Protein AF-A0A8C4WQD1-F1 (afdb_monomer)

Organism: NCBI:txid1825980

Structure (mmCIF, N/CA/C/O backbone):
data_AF-A0A8C4WQD1-F1
#
_entry.id   AF-A0A8C4WQD1-F1
#
loop_
_atom_site.group_PDB
_atom_site.id
_atom_site.type_symbol
_atom_site.label_atom_id
_atom_site.label_alt_id
_atom_site.label_comp_id
_atom_site.label_asym_id
_atom_site.label_entity_id
_atom_site.label_seq_id
_atom_site.pdbx_PDB_ins_code
_atom_site.Cartn_x
_atom_site.Cartn_y
_atom_site.Cartn_z
_atom_site.occupancy
_atom_site.B_iso_or_equiv
_atom_site.auth_seq_id
_atom_site.auth_comp_id
_atom_site.auth_asym_id
_atom_site.auth_atom_id
_atom_site.pdbx_PDB_model_num
ATOM 1 N N . MET A 1 1 ? 5.635 -34.644 -42.161 1.00 56.56 1 MET A N 1
ATOM 2 C CA . MET A 1 1 ? 5.171 -34.319 -40.791 1.00 56.56 1 MET A CA 1
ATOM 3 C C . MET A 1 1 ? 5.048 -32.802 -40.645 1.00 56.56 1 MET A C 1
ATOM 5 O O . MET A 1 1 ? 5.951 -32.157 -40.141 1.00 56.56 1 MET A O 1
ATOM 9 N N . ALA A 1 2 ? 3.948 -32.224 -41.136 1.00 63.56 2 ALA A N 1
ATOM 10 C CA . ALA A 1 2 ? 3.693 -30.774 -41.103 1.00 63.56 2 ALA A CA 1
ATOM 11 C C . ALA A 1 2 ? 2.999 -30.302 -39.808 1.00 63.56 2 ALA A C 1
ATOM 13 O O . ALA A 1 2 ? 2.810 -29.111 -39.594 1.00 63.56 2 ALA A O 1
ATOM 14 N N . TRP A 1 3 ? 2.635 -31.239 -38.928 1.00 68.56 3 TRP A N 1
ATOM 15 C CA . TRP A 1 3 ? 1.964 -30.954 -37.661 1.00 68.56 3 TRP A CA 1
ATOM 16 C C . TRP A 1 3 ? 2.899 -30.361 -36.596 1.00 68.56 3 TRP A C 1
ATOM 18 O O . TRP A 1 3 ? 2.468 -29.519 -35.822 1.00 68.56 3 TRP A O 1
ATOM 28 N N . ALA A 1 4 ? 4.183 -30.734 -36.592 1.00 78.62 4 ALA A N 1
ATOM 29 C CA . ALA A 1 4 ? 5.173 -30.215 -35.648 1.00 78.62 4 ALA A CA 1
ATOM 30 C C . ALA A 1 4 ? 5.349 -28.678 -35.711 1.00 78.62 4 ALA A C 1
ATOM 32 O O . ALA A 1 4 ? 5.290 -28.048 -34.656 1.00 78.62 4 ALA A O 1
ATOM 33 N N . PRO A 1 5 ? 5.495 -28.035 -36.892 1.00 74.62 5 PRO A N 1
ATOM 34 C CA . PRO A 1 5 ? 5.580 -26.572 -36.963 1.00 74.62 5 PRO A CA 1
ATOM 35 C C . PRO A 1 5 ? 4.255 -25.867 -36.623 1.00 74.62 5 PRO A C 1
ATOM 37 O O . PRO A 1 5 ? 4.274 -24.779 -36.049 1.00 74.62 5 PRO A O 1
ATOM 40 N N . LEU A 1 6 ? 3.103 -26.489 -36.904 1.00 72.56 6 LEU A N 1
ATOM 41 C CA . LEU A 1 6 ? 1.786 -25.990 -36.476 1.00 72.56 6 LEU A CA 1
ATOM 42 C C . LEU A 1 6 ? 1.618 -26.050 -34.950 1.00 72.56 6 LEU A C 1
ATOM 44 O O . LEU A 1 6 ? 1.105 -25.116 -34.341 1.00 72.56 6 LEU A O 1
ATOM 48 N N . LEU A 1 7 ? 2.106 -27.119 -34.319 1.00 72.31 7 LEU A N 1
ATOM 49 C CA . LEU A 1 7 ? 2.098 -27.255 -32.865 1.00 72.31 7 LEU A CA 1
ATOM 50 C C . LEU A 1 7 ? 3.026 -26.222 -32.207 1.00 72.31 7 LEU A C 1
ATOM 52 O O . LEU A 1 7 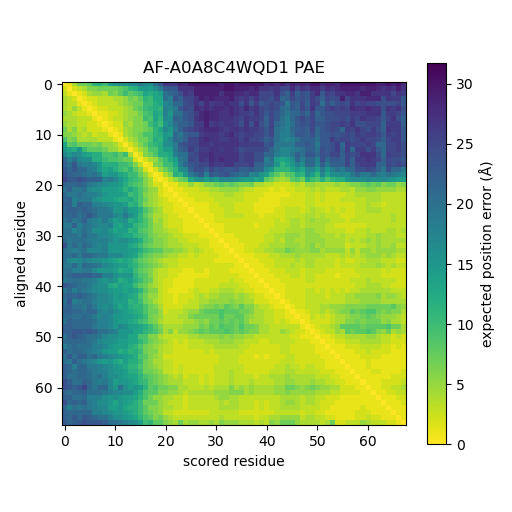? 2.645 -25.600 -31.220 1.00 72.31 7 LEU A O 1
ATOM 56 N N . LEU A 1 8 ? 4.220 -25.998 -32.775 1.00 72.00 8 LEU A N 1
ATOM 57 C CA . LEU A 1 8 ? 5.170 -24.991 -32.285 1.00 72.00 8 LEU A CA 1
ATOM 58 C C . LEU A 1 8 ? 4.608 -23.568 -32.379 1.00 72.00 8 LEU A C 1
ATOM 60 O O . LEU A 1 8 ? 4.719 -22.806 -31.424 1.00 72.00 8 LEU A O 1
ATOM 64 N N . THR A 1 9 ? 3.989 -23.218 -33.508 1.00 71.12 9 THR A N 1
ATOM 65 C CA . THR A 1 9 ? 3.387 -21.889 -33.706 1.00 71.12 9 THR A CA 1
ATOM 66 C C . THR A 1 9 ? 2.205 -21.651 -32.763 1.00 71.12 9 THR A C 1
ATOM 68 O O . THR A 1 9 ? 2.096 -20.568 -32.185 1.00 71.12 9 THR A O 1
ATOM 71 N N . LEU A 1 10 ? 1.377 -22.673 -32.515 1.00 65.75 10 LEU A N 1
ATOM 72 C CA . LEU A 1 10 ? 0.288 -22.609 -31.537 1.00 65.75 10 LEU A CA 1
ATOM 73 C C . LEU A 1 10 ? 0.809 -22.432 -30.099 1.00 65.75 10 LEU A C 1
ATOM 75 O O . LEU A 1 10 ? 0.275 -21.615 -29.353 1.00 65.75 10 LEU A O 1
ATOM 79 N N . LEU A 1 11 ? 1.893 -23.126 -29.729 1.00 67.31 11 LEU A N 1
ATOM 80 C CA . LEU A 1 11 ? 2.539 -22.990 -28.416 1.00 67.31 11 LEU A CA 1
ATOM 81 C C . LEU A 1 11 ? 3.119 -21.584 -28.192 1.00 67.31 11 LEU A C 1
ATOM 83 O O . LEU A 1 11 ? 3.003 -21.048 -27.092 1.00 67.31 11 LEU A O 1
ATOM 87 N N . THR A 1 12 ? 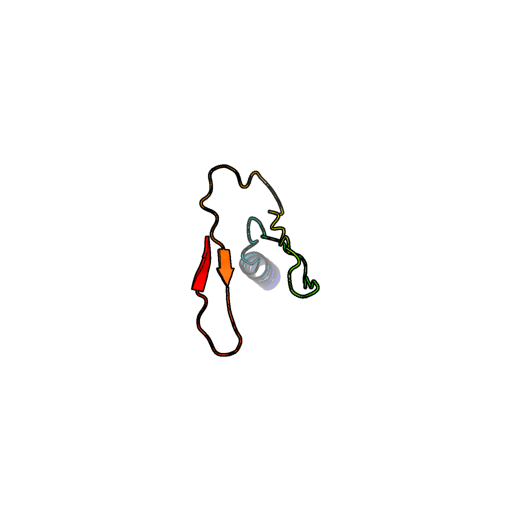3.689 -20.955 -29.227 1.00 65.50 12 THR A N 1
ATOM 88 C CA . THR A 1 12 ? 4.208 -19.576 -29.140 1.00 65.50 12 THR A CA 1
ATOM 89 C C . THR A 1 12 ? 3.113 -18.510 -29.071 1.00 65.50 12 THR A C 1
ATOM 91 O O . THR A 1 12 ? 3.344 -17.434 -28.526 1.00 65.50 12 THR A O 1
ATOM 94 N N . TYR A 1 13 ? 1.911 -18.798 -29.580 1.00 63.09 13 TYR A N 1
ATOM 95 C CA . TYR A 1 13 ? 0.779 -17.862 -29.562 1.00 63.09 13 TYR A CA 1
ATOM 96 C C . TYR A 1 13 ? 0.075 -17.804 -28.193 1.00 63.09 13 TYR A C 1
ATOM 98 O O . TYR A 1 13 ? -0.685 -16.878 -27.917 1.00 63.09 13 TYR A O 1
ATOM 106 N N . CYS A 1 14 ? 0.349 -18.774 -27.314 1.00 64.69 14 CYS A N 1
ATOM 107 C CA . CYS A 1 14 ? -0.190 -18.850 -25.955 1.00 64.69 14 CYS A CA 1
ATOM 108 C C . CYS A 1 14 ? 0.747 -18.280 -24.876 1.00 64.69 14 CYS A C 1
ATOM 110 O O . CYS A 1 14 ? 0.429 -18.391 -23.690 1.00 64.69 14 CYS A O 1
ATOM 112 N N . SER A 1 15 ? 1.887 -17.676 -25.237 1.00 63.44 15 SER A N 1
ATOM 113 C CA . SER A 1 15 ? 2.745 -16.975 -24.272 1.00 63.44 15 SER A CA 1
ATOM 114 C C . SER A 1 15 ? 2.031 -15.716 -23.775 1.00 63.44 15 SER A C 1
ATOM 116 O O . SER A 1 15 ? 2.091 -14.653 -24.386 1.00 63.44 15 SER A O 1
ATOM 118 N N . GLY A 1 16 ? 1.271 -15.903 -22.696 1.00 62.12 16 GLY A N 1
ATOM 119 C CA . GLY A 1 16 ? 0.343 -14.944 -22.117 1.00 62.12 16 GLY A CA 1
ATOM 120 C C . GLY A 1 16 ? 0.949 -13.603 -21.715 1.00 62.12 16 GLY A C 1
ATOM 121 O O . GLY A 1 16 ? 2.161 -13.396 -21.707 1.00 62.12 16 GLY A O 1
ATOM 122 N N . SER A 1 17 ? 0.058 -12.677 -21.356 1.00 66.94 17 SER A N 1
ATOM 123 C CA . SER A 1 17 ? 0.421 -11.353 -20.863 1.00 66.94 17 SER A CA 1
ATOM 124 C C . SER A 1 17 ? 1.339 -11.457 -19.647 1.00 66.94 17 SER A C 1
ATOM 126 O O . SER A 1 17 ? 0.899 -11.715 -18.528 1.00 66.94 17 SER A O 1
ATOM 128 N N . LEU A 1 18 ? 2.626 -11.205 -19.866 1.00 66.44 18 LEU A N 1
ATOM 129 C CA . LEU A 1 18 ? 3.563 -10.908 -18.798 1.00 66.44 18 LEU A CA 1
ATOM 130 C C . LEU A 1 18 ? 3.180 -9.527 -18.266 1.00 66.44 18 LEU A C 1
ATOM 132 O O . LEU A 1 18 ? 3.447 -8.516 -18.917 1.00 66.44 18 LEU A O 1
ATOM 136 N N . ALA A 1 19 ? 2.499 -9.470 -17.118 1.00 66.81 19 ALA A N 1
ATOM 137 C CA . ALA A 1 19 ? 2.342 -8.212 -16.402 1.00 66.81 19 ALA A CA 1
ATOM 138 C C . ALA A 1 19 ? 3.737 -7.585 -16.257 1.00 66.81 19 ALA A C 1
ATOM 140 O O . ALA A 1 19 ? 4.634 -8.181 -15.664 1.00 66.81 19 ALA A O 1
ATOM 141 N N . GLN A 1 20 ? 3.933 -6.407 -16.855 1.00 77.38 20 GLN A N 1
ATOM 142 C CA . GLN A 1 20 ? 5.249 -5.767 -16.964 1.00 77.38 20 GLN A CA 1
ATOM 143 C C . GLN A 1 20 ? 5.858 -5.455 -15.580 1.00 77.38 20 GLN A C 1
ATOM 145 O O . GLN A 1 20 ? 7.069 -5.287 -15.441 1.00 77.38 20 GLN A O 1
ATOM 150 N N . PHE A 1 21 ? 5.007 -5.376 -14.556 1.00 86.00 21 PHE A N 1
ATOM 151 C CA . PHE A 1 21 ? 5.346 -5.193 -13.152 1.00 86.00 21 PHE A CA 1
ATOM 152 C C . PHE A 1 21 ? 4.178 -5.651 -12.269 1.00 86.00 21 PHE A C 1
ATOM 154 O O . PHE A 1 21 ? 3.035 -5.726 -12.720 1.00 86.00 21 PHE A O 1
ATOM 161 N N . VAL A 1 22 ? 4.457 -5.886 -10.989 1.00 90.50 22 VAL A N 1
ATOM 162 C CA . VAL A 1 22 ? 3.456 -6.187 -9.958 1.00 90.50 22 VAL A CA 1
ATOM 163 C C . VAL A 1 22 ? 3.624 -5.212 -8.795 1.00 90.50 22 VAL A C 1
ATOM 165 O O . VAL A 1 22 ? 4.747 -4.813 -8.480 1.00 90.50 22 VAL A O 1
ATOM 168 N N . LEU A 1 23 ? 2.511 -4.823 -8.170 1.00 91.44 23 LEU A N 1
ATOM 169 C CA . LEU A 1 23 ? 2.512 -4.133 -6.881 1.00 91.44 23 LEU A CA 1
ATOM 170 C C . LEU A 1 23 ? 2.364 -5.166 -5.760 1.00 91.44 23 LEU A C 1
ATOM 172 O O . LEU A 1 23 ? 1.391 -5.918 -5.733 1.00 91.44 23 LEU A O 1
ATOM 176 N N . THR A 1 24 ? 3.328 -5.217 -4.850 1.00 93.50 24 THR A N 1
ATOM 177 C CA . THR A 1 24 ? 3.350 -6.133 -3.711 1.00 93.50 24 THR A CA 1
ATOM 178 C C . THR A 1 24 ? 3.074 -5.384 -2.416 1.00 93.50 24 THR A C 1
ATOM 180 O O . THR A 1 24 ? 3.566 -4.279 -2.193 1.00 93.50 24 THR A O 1
ATOM 183 N N . GLN A 1 25 ? 2.267 -6.005 -1.559 1.00 95.56 25 GLN A N 1
ATOM 184 C CA . GLN A 1 25 ? 1.904 -5.517 -0.231 1.00 95.56 25 GLN A CA 1
ATOM 185 C C . GLN A 1 25 ? 2.029 -6.672 0.770 1.00 95.56 25 GLN A C 1
ATOM 187 O O . GLN A 1 25 ? 1.972 -7.837 0.358 1.00 95.56 25 GLN A O 1
ATOM 192 N N . PRO A 1 26 ? 2.179 -6.394 2.076 1.00 97.00 26 PRO A N 1
ATOM 193 C CA . PRO A 1 26 ? 2.066 -7.426 3.096 1.00 97.00 26 PRO A CA 1
ATOM 194 C C . PRO A 1 26 ? 0.711 -8.148 2.994 1.00 97.00 26 PRO A C 1
ATOM 196 O O . PRO A 1 26 ? -0.304 -7.487 2.769 1.00 97.00 26 PRO A O 1
ATOM 199 N N . PRO A 1 27 ? 0.654 -9.477 3.198 1.00 96.06 27 PRO A N 1
ATOM 200 C CA . PRO A 1 27 ? -0.600 -10.231 3.115 1.00 96.06 27 PRO A CA 1
ATOM 201 C C . PRO A 1 27 ? -1.617 -9.805 4.184 1.00 96.06 27 PRO A C 1
ATOM 203 O O . PRO A 1 27 ? -2.823 -9.895 3.973 1.00 96.06 27 PRO A O 1
ATOM 206 N N . SER A 1 28 ? -1.133 -9.324 5.330 1.00 96.19 28 SER A N 1
ATOM 207 C CA . SER A 1 28 ? -1.951 -8.771 6.405 1.00 96.19 28 SER A CA 1
ATOM 208 C C . SER A 1 28 ? -1.111 -7.871 7.305 1.00 96.19 28 SER A C 1
ATOM 210 O O . SER A 1 28 ? 0.065 -8.156 7.536 1.00 96.19 28 SER A O 1
ATOM 212 N N . VAL A 1 29 ? -1.734 -6.842 7.878 1.00 96.5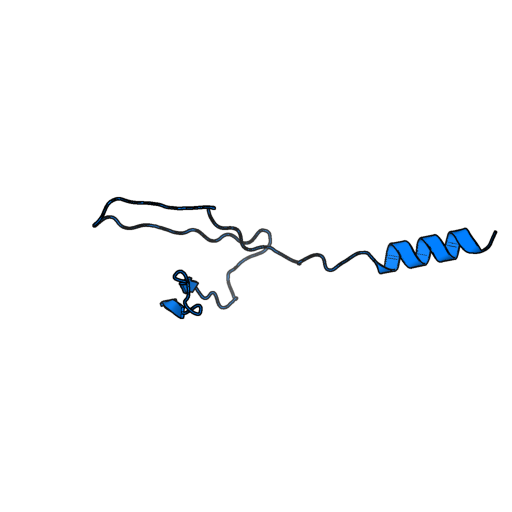6 29 VAL A N 1
ATOM 213 C CA . VAL A 1 29 ? -1.182 -6.054 8.987 1.00 96.56 29 VAL A CA 1
ATOM 214 C C . VAL A 1 29 ? -2.237 -5.909 10.081 1.00 96.56 29 VAL A C 1
ATOM 216 O O . VAL A 1 29 ? -3.431 -5.838 9.794 1.00 96.56 29 VAL A O 1
ATOM 219 N N . SER A 1 30 ? -1.803 -5.854 11.335 1.00 96.50 30 SER A N 1
ATOM 220 C CA . SER A 1 30 ? -2.681 -5.674 12.493 1.00 96.50 30 SER A CA 1
ATOM 221 C C . SER A 1 30 ? -1.983 -4.836 13.554 1.00 96.50 30 SER A C 1
ATOM 223 O O . SER A 1 30 ? -0.778 -4.984 13.750 1.00 96.50 30 SER A O 1
ATOM 225 N N . ALA A 1 31 ? -2.737 -4.008 14.270 1.00 96.94 31 ALA A N 1
ATOM 226 C CA . ALA A 1 31 ? -2.244 -3.282 15.433 1.00 96.94 31 ALA A CA 1
ATOM 227 C C . ALA A 1 31 ? -3.343 -3.127 16.486 1.00 96.94 31 ALA A C 1
ATOM 229 O O . ALA A 1 31 ? -4.532 -3.265 16.188 1.00 96.94 31 ALA A O 1
ATOM 230 N N . SER A 1 32 ? -2.930 -2.836 17.718 1.00 98.00 32 SER A N 1
ATOM 231 C CA . SER A 1 32 ? -3.846 -2.548 18.820 1.00 98.00 32 SER A CA 1
ATOM 232 C C . SER A 1 32 ? -4.643 -1.259 18.571 1.00 98.00 32 SER A C 1
ATOM 234 O O . SER A 1 32 ? -4.144 -0.348 17.903 1.00 98.00 32 SER A O 1
ATOM 236 N N . PRO A 1 33 ? -5.856 -1.127 19.137 1.00 97.94 33 PRO A N 1
ATOM 237 C CA . PRO A 1 33 ? -6.622 0.112 19.053 1.00 97.94 33 PRO A CA 1
ATOM 238 C C . PRO A 1 33 ? -5.809 1.332 19.511 1.00 97.94 33 PRO A C 1
ATOM 240 O O . PRO A 1 33 ? -5.107 1.279 20.519 1.00 97.94 33 PRO A O 1
ATOM 243 N N . GLY A 1 34 ? -5.898 2.428 18.754 1.00 97.44 34 GLY A N 1
ATOM 244 C CA . GLY A 1 34 ? -5.149 3.663 19.016 1.00 97.44 34 GLY A CA 1
ATOM 245 C C . GLY A 1 34 ? -3.711 3.677 18.483 1.00 97.44 34 GLY A C 1
ATOM 246 O O . GLY A 1 34 ? -3.059 4.712 18.562 1.00 97.44 34 GLY A O 1
ATOM 247 N N . GLN A 1 35 ? -3.219 2.569 17.921 1.00 98.00 35 GLN A N 1
ATOM 248 C CA . GLN A 1 35 ? -1.928 2.522 17.233 1.00 98.00 35 GLN A CA 1
ATOM 249 C C . GLN A 1 35 ? -2.076 2.826 15.739 1.00 98.00 35 GLN A C 1
ATOM 251 O O . GLN A 1 35 ? -3.103 2.537 15.122 1.00 98.00 35 GLN A O 1
ATOM 256 N N . THR A 1 36 ? -1.016 3.373 15.147 1.00 96.56 36 THR A N 1
ATOM 257 C CA . THR A 1 36 ? -0.926 3.615 13.703 1.00 96.56 36 THR A CA 1
ATOM 258 C C . THR A 1 36 ? -0.393 2.375 12.994 1.00 96.56 36 THR A C 1
ATOM 260 O O . THR A 1 36 ? 0.580 1.769 13.441 1.00 96.56 36 THR A O 1
ATOM 263 N N . VAL A 1 37 ? -0.999 2.021 11.859 1.00 95.88 37 VAL A N 1
ATOM 264 C CA . VAL A 1 37 ? -0.487 0.986 10.950 1.00 95.88 37 VAL A CA 1
ATOM 265 C C . VAL A 1 37 ? 0.098 1.618 9.697 1.00 95.88 37 VAL A C 1
ATOM 267 O O . VAL A 1 37 ? -0.462 2.569 9.155 1.00 95.88 37 VAL A O 1
ATOM 270 N N . THR A 1 38 ? 1.190 1.039 9.206 1.00 96.19 38 THR A N 1
ATOM 271 C CA . THR A 1 38 ? 1.792 1.400 7.920 1.00 96.19 38 THR A CA 1
ATOM 272 C C . THR A 1 38 ? 1.632 0.229 6.962 1.00 96.19 38 THR A C 1
ATOM 274 O O . THR A 1 38 ? 2.141 -0.859 7.227 1.00 96.19 38 THR A O 1
ATOM 277 N N . ILE A 1 39 ? 0.936 0.448 5.845 1.00 95.62 39 ILE A N 1
ATOM 278 C CA . ILE A 1 39 ? 0.825 -0.531 4.758 1.00 95.62 39 ILE A CA 1
ATOM 279 C C . ILE A 1 39 ? 1.809 -0.117 3.669 1.00 95.62 39 ILE A C 1
ATOM 281 O O . ILE A 1 39 ? 1.694 0.964 3.096 1.00 95.62 39 ILE A O 1
ATOM 285 N N . SER A 1 40 ? 2.804 -0.961 3.406 1.00 94.75 40 SER A N 1
ATOM 286 C CA . SER A 1 40 ? 3.783 -0.723 2.350 1.00 94.75 40 SER A CA 1
ATOM 287 C C . SER A 1 40 ? 3.292 -1.274 1.013 1.00 94.75 40 SER A C 1
ATOM 289 O O . SER A 1 40 ? 2.667 -2.330 0.953 1.00 94.75 40 SER A O 1
ATOM 291 N N . CYS A 1 41 ? 3.604 -0.558 -0.066 1.00 92.81 41 CYS A N 1
ATOM 292 C CA . CYS A 1 41 ? 3.399 -1.006 -1.438 1.00 92.81 41 CYS A CA 1
ATOM 293 C C . CYS A 1 41 ? 4.718 -0.860 -2.196 1.00 92.81 41 CYS A C 1
ATOM 295 O O . CYS A 1 41 ? 5.284 0.233 -2.248 1.00 92.81 41 CYS A O 1
ATOM 297 N N . ALA A 1 42 ? 5.200 -1.946 -2.791 1.00 91.88 42 ALA A N 1
ATOM 298 C CA . ALA A 1 42 ? 6.411 -1.955 -3.599 1.00 91.88 42 ALA A CA 1
ATOM 299 C C . ALA A 1 42 ? 6.094 -2.384 -5.029 1.00 91.88 42 ALA A C 1
ATOM 301 O O . ALA A 1 42 ? 5.258 -3.248 -5.268 1.00 91.88 42 ALA A O 1
ATOM 302 N N . ARG A 1 43 ? 6.782 -1.785 -5.997 1.00 91.62 43 ARG A N 1
ATOM 303 C CA . ARG A 1 43 ? 6.727 -2.215 -7.392 1.00 91.62 43 ARG A CA 1
ATOM 304 C C . ARG A 1 43 ? 7.864 -3.200 -7.639 1.00 91.62 43 ARG A C 1
ATOM 306 O O . ARG A 1 43 ? 8.991 -2.943 -7.230 1.00 91.62 43 ARG A O 1
ATOM 313 N N . SER A 1 44 ? 7.585 -4.304 -8.322 1.00 91.75 44 SER A N 1
ATOM 314 C CA . SER A 1 44 ? 8.579 -5.354 -8.587 1.00 91.75 44 SER A CA 1
ATOM 315 C C . SER A 1 44 ? 9.771 -4.886 -9.432 1.00 91.75 44 SER A C 1
ATOM 317 O O . SER A 1 44 ? 10.840 -5.484 -9.368 1.00 91.75 44 SER A O 1
ATOM 319 N N . SER A 1 45 ? 9.589 -3.854 -10.260 1.00 89.88 45 SER A N 1
ATOM 320 C CA . SER A 1 45 ? 10.617 -3.330 -11.162 1.00 89.88 45 SER A CA 1
ATOM 321 C C . SER A 1 45 ? 10.340 -1.880 -11.568 1.00 89.88 45 SER A C 1
ATOM 323 O O . SER A 1 45 ? 9.188 -1.462 -11.713 1.00 89.88 45 SER A O 1
ATOM 3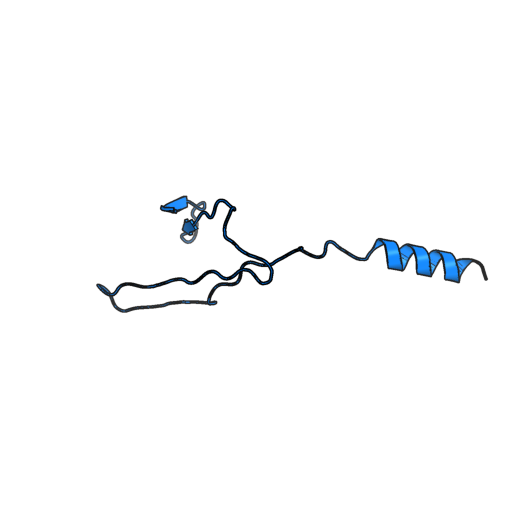25 N N . GLY A 1 46 ? 11.408 -1.114 -11.807 1.00 87.75 46 GLY A N 1
ATOM 326 C CA . GLY A 1 46 ? 11.324 0.300 -12.182 1.00 87.75 46 GLY A CA 1
ATOM 327 C C . GLY A 1 46 ? 10.912 1.221 -11.028 1.00 87.75 46 GLY A C 1
ATOM 328 O O . GLY A 1 46 ? 10.586 0.779 -9.928 1.00 87.75 46 GLY A O 1
ATOM 329 N N . SER A 1 47 ? 10.944 2.529 -11.283 1.00 87.69 47 SER 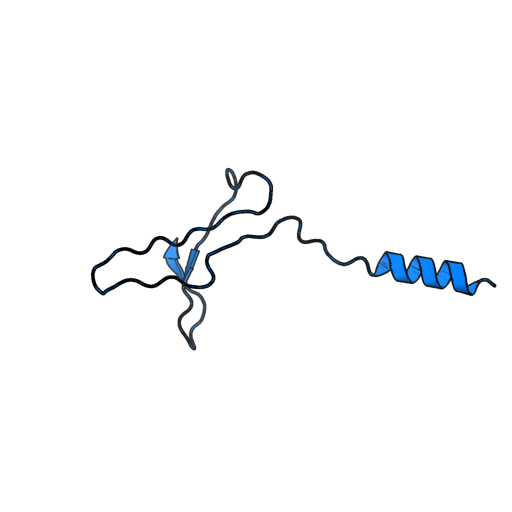A N 1
ATOM 330 C CA . SER A 1 47 ? 10.537 3.530 -10.296 1.00 87.69 47 SER A CA 1
ATOM 331 C C . SER A 1 47 ? 9.017 3.685 -10.270 1.00 87.69 47 SER A C 1
ATOM 333 O O . SER A 1 47 ? 8.376 3.723 -11.319 1.00 87.69 47 SER A O 1
ATOM 335 N N . ILE A 1 48 ? 8.443 3.807 -9.071 1.00 88.81 48 ILE A N 1
ATOM 336 C CA . ILE A 1 48 ? 7.051 4.252 -8.894 1.00 88.81 48 ILE A CA 1
ATOM 337 C C . ILE A 1 48 ? 6.918 5.777 -9.058 1.00 88.81 48 ILE A C 1
ATOM 339 O O . ILE A 1 48 ? 5.822 6.285 -9.280 1.00 88.81 48 ILE A O 1
ATOM 343 N N . SER A 1 49 ? 8.037 6.506 -8.977 1.00 87.56 49 SER A N 1
ATOM 344 C CA . SER A 1 49 ? 8.074 7.954 -9.174 1.00 87.56 49 SER A CA 1
ATOM 345 C C . SER A 1 49 ? 7.613 8.312 -10.588 1.00 87.56 49 SER A C 1
ATOM 347 O O . SER A 1 49 ? 8.093 7.733 -11.562 1.00 87.56 49 SER A O 1
ATOM 349 N N . GLY A 1 50 ? 6.679 9.259 -10.691 1.00 87.81 50 GLY A N 1
ATOM 350 C CA . GLY A 1 50 ? 6.089 9.702 -11.958 1.00 87.81 50 GLY A CA 1
ATOM 351 C C . GLY A 1 50 ? 4.752 9.046 -12.315 1.00 87.81 50 GLY A C 1
ATOM 352 O O . GLY A 1 50 ? 4.136 9.449 -13.297 1.00 87.81 50 GLY A O 1
ATOM 353 N N . TYR A 1 51 ? 4.271 8.087 -11.518 1.00 88.75 51 TYR A N 1
ATOM 354 C CA . TYR A 1 51 ? 2.933 7.511 -11.668 1.00 88.75 51 TYR A CA 1
ATOM 355 C C . TYR A 1 51 ? 1.978 8.038 -10.596 1.00 88.75 51 TYR A C 1
ATOM 357 O O . TYR A 1 51 ? 2.373 8.259 -9.451 1.00 88.75 51 TYR A O 1
ATOM 365 N N . TYR A 1 52 ? 0.701 8.187 -10.955 1.00 91.62 52 TYR A N 1
ATOM 366 C CA . TYR A 1 52 ? -0.353 8.379 -9.964 1.00 91.62 52 TYR A CA 1
ATOM 367 C C . TYR A 1 52 ? -0.525 7.092 -9.159 1.00 91.62 52 TYR A C 1
ATOM 369 O O . TYR A 1 52 ? -0.720 6.014 -9.723 1.00 91.62 52 TYR A O 1
ATOM 377 N N . VAL A 1 53 ? -0.439 7.216 -7.839 1.00 92.00 53 VAL A N 1
ATOM 378 C CA . VAL A 1 53 ? -0.641 6.116 -6.899 1.00 92.00 53 VAL A CA 1
ATOM 379 C C . VAL A 1 53 ? -1.899 6.421 -6.110 1.00 92.00 53 VAL A C 1
ATOM 381 O O . VAL A 1 53 ? -2.009 7.495 -5.526 1.00 92.00 53 VAL A O 1
ATOM 384 N N . SER A 1 54 ? -2.821 5.466 -6.093 1.00 94.06 54 SER A N 1
ATOM 385 C CA . SER A 1 54 ? -4.086 5.587 -5.377 1.00 94.06 54 SER A CA 1
ATOM 386 C C . SER A 1 54 ? -4.270 4.419 -4.424 1.00 94.06 54 SER A C 1
ATOM 388 O O . SER A 1 54 ? -3.926 3.281 -4.750 1.00 94.06 54 SER A O 1
ATOM 390 N N . TRP A 1 55 ? -4.849 4.693 -3.263 1.00 95.38 55 TRP A N 1
ATOM 391 C CA . TRP A 1 55 ? -5.174 3.692 -2.257 1.00 95.38 55 TRP A CA 1
ATOM 392 C C . TRP A 1 55 ? -6.680 3.509 -2.160 1.00 95.38 55 TRP A C 1
ATOM 394 O O . TRP A 1 55 ? -7.436 4.475 -2.060 1.00 95.38 55 TRP A O 1
ATOM 404 N N . TYR A 1 56 ? -7.113 2.251 -2.134 1.00 96.31 56 TYR A N 1
ATOM 405 C CA . TYR A 1 56 ? -8.519 1.891 -2.005 1.00 96.31 56 TYR A CA 1
ATOM 406 C C . TYR A 1 56 ? -8.736 1.053 -0.752 1.00 96.31 56 TYR A C 1
ATOM 408 O O . TYR A 1 56 ? -8.034 0.074 -0.510 1.00 96.31 56 TYR A O 1
ATOM 416 N N . GLN A 1 57 ? -9.750 1.414 0.027 1.00 96.88 57 GLN A N 1
ATOM 417 C CA . GLN A 1 57 ? -10.234 0.615 1.140 1.00 96.88 57 GLN A CA 1
ATOM 418 C C . GLN A 1 57 ? -11.471 -0.166 0.702 1.00 96.88 57 GLN A C 1
ATOM 420 O O . GLN A 1 57 ? -12.469 0.422 0.283 1.00 96.88 57 GLN A O 1
ATOM 425 N N . GLN A 1 58 ? -11.431 -1.487 0.865 1.00 97.31 58 GLN A N 1
ATOM 426 C CA . GLN A 1 58 ? -12.594 -2.348 0.696 1.00 97.31 58 GLN A CA 1
ATOM 427 C C . GLN A 1 58 ? -12.967 -2.978 2.036 1.00 97.31 58 GLN A C 1
ATOM 429 O O . GLN A 1 58 ? -12.149 -3.625 2.687 1.00 97.31 58 GLN A O 1
ATOM 434 N N .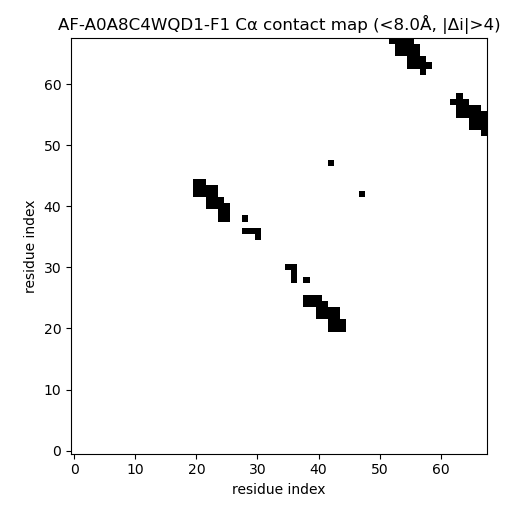 LYS A 1 59 ? -14.219 -2.779 2.450 1.00 97.06 59 LYS A N 1
ATOM 435 C CA . LYS A 1 59 ? -14.816 -3.478 3.593 1.00 97.06 59 LYS A CA 1
ATOM 436 C C . LYS A 1 59 ? -15.629 -4.672 3.078 1.00 97.06 59 LYS A C 1
ATOM 438 O O . LYS A 1 59 ? -16.148 -4.587 1.961 1.00 97.06 59 LYS A O 1
ATOM 443 N N . PRO A 1 60 ? -15.777 -5.757 3.858 1.00 97.94 60 PRO A N 1
ATOM 444 C CA . PRO A 1 60 ? -16.614 -6.889 3.466 1.00 97.94 60 PRO A C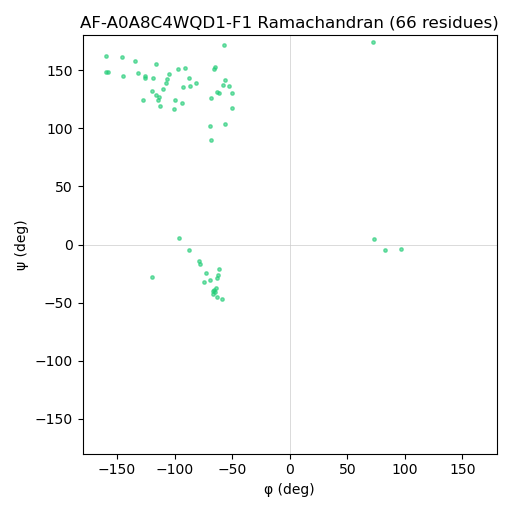A 1
ATOM 445 C C . PRO A 1 60 ? -18.013 -6.436 3.021 1.00 97.94 60 PRO A C 1
ATOM 447 O O . PRO A 1 60 ? -18.648 -5.624 3.692 1.00 97.94 60 PRO A O 1
ATOM 450 N N . GLY A 1 61 ? -18.469 -6.920 1.863 1.00 97.62 61 GLY A N 1
ATOM 451 C CA . GLY A 1 61 ? -19.787 -6.590 1.301 1.00 97.62 61 GLY A CA 1
ATOM 452 C C . GLY A 1 61 ? -19.935 -5.179 0.713 1.00 97.62 61 GLY A C 1
ATOM 453 O O . GLY A 1 61 ? -21.035 -4.812 0.316 1.00 97.62 61 GLY A O 1
ATOM 454 N N . SER A 1 62 ? -18.866 -4.3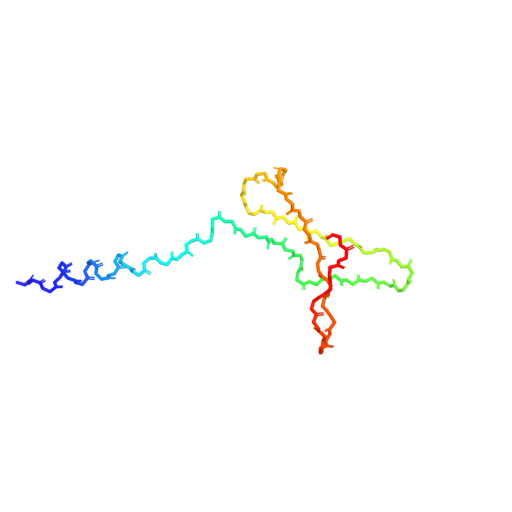80 0.647 1.00 97.50 62 SER A N 1
ATOM 455 C CA . SER A 1 62 ? -18.896 -3.014 0.105 1.00 97.50 62 SER A CA 1
ATOM 456 C C . SER A 1 62 ? -18.038 -2.866 -1.153 1.00 97.50 62 SER A C 1
ATOM 458 O O . SER A 1 62 ? -17.059 -3.591 -1.355 1.00 97.50 62 SER A O 1
ATOM 460 N N . ALA A 1 63 ? -18.379 -1.880 -1.983 1.00 97.38 63 ALA A N 1
ATOM 461 C CA . ALA A 1 63 ? -17.524 -1.453 -3.084 1.00 97.38 63 ALA A CA 1
ATOM 462 C C . ALA A 1 63 ? -16.214 -0.819 -2.557 1.00 97.38 63 ALA A C 1
ATOM 464 O O . ALA A 1 63 ? -16.216 -0.228 -1.470 1.00 97.38 63 ALA A O 1
ATOM 465 N N . PRO A 1 64 ? -15.101 -0.910 -3.306 1.00 98.00 64 PRO A N 1
ATOM 466 C CA . PRO A 1 64 ? -13.870 -0.197 -2.978 1.00 98.00 64 PRO A CA 1
ATOM 467 C C . PRO A 1 64 ? -14.081 1.322 -2.910 1.00 98.00 64 PRO A C 1
ATOM 469 O O . PRO A 1 64 ? -14.729 1.907 -3.777 1.00 98.00 64 PRO A O 1
ATOM 472 N N . LYS A 1 65 ? -13.496 1.971 -1.900 1.00 98.12 65 LYS A N 1
ATOM 473 C CA . LYS A 1 65 ? -13.518 3.428 -1.715 1.00 98.12 65 LYS A CA 1
ATOM 474 C C . LYS A 1 65 ? -12.106 3.996 -1.811 1.00 98.12 65 LYS A C 1
ATOM 476 O O . LYS A 1 65 ? -11.224 3.535 -1.092 1.00 98.12 65 LYS A O 1
ATOM 481 N N . LEU A 1 66 ? -11.914 5.016 -2.645 1.00 97.19 66 LEU A N 1
ATOM 482 C CA . LEU A 1 66 ? -10.664 5.777 -2.715 1.00 97.19 66 LEU A CA 1
ATOM 483 C C . LEU A 1 66 ? -10.401 6.493 -1.379 1.00 97.19 66 LEU A C 1
ATOM 485 O O . LEU A 1 66 ? -11.303 7.138 -0.836 1.00 97.19 66 LEU A O 1
ATOM 489 N N . ILE A 1 67 ? -9.185 6.370 -0.851 1.00 96.00 67 ILE A N 1
ATOM 490 C CA . ILE A 1 67 ? -8.757 7.017 0.400 1.00 96.00 67 ILE A CA 1
ATOM 491 C C . ILE A 1 67 ? -7.570 7.968 0.213 1.00 96.00 67 ILE A C 1
ATOM 493 O O . ILE A 1 67 ? -7.456 8.915 0.988 1.00 96.00 67 ILE A O 1
ATOM 497 N N . ILE A 1 68 ? -6.718 7.725 -0.789 1.00 92.94 68 ILE A N 1
ATOM 498 C CA . ILE A 1 68 ? -5.573 8.560 -1.187 1.00 92.94 68 ILE A CA 1
ATOM 499 C C . ILE A 1 68 ? -5.476 8.513 -2.706 1.00 92.94 68 ILE A C 1
ATOM 501 O O . ILE A 1 68 ? -5.616 7.387 -3.239 1.00 92.94 68 ILE A O 1
#

Solvent-accessible surface area (backbone atoms only — not comparable to full-atom values): 4831 Å² total; per-residue (Å²): 130,76,60,62,64,54,52,51,52,54,58,64,72,64,69,65,88,73,72,90,57,50,81,47,60,73,96,73,86,86,74,60,92,94,58,90,82,84,86,61,77,45,63,75,57,78,78,71,78,96,57,94,77,73,43,69,51,67,54,92,98,51,74,72,38,82,78,80

pLDDT: mean 86.55, std 12.69, range [56.56, 98.12]

Secondary structure (DSSP, 8-state):
--HHHHHHHHHHHT-----S--EE--S-----TT-------EESSS--TTS----EE--TTS--EE--

Mean predicted aligned error: 10.07 Å

InterPro domains:
  IPR007110 Immunoglobulin-like domain [PS50835] (5-68)
  IPR013106 Immunoglobulin V-set domain [PF07686] (24-67)
  IPR013783 Immunoglobulin-like fold [G3DSA:2.60.40.10] (11-68)
  IPR036179 Immunoglobulin-like domain superfamily [SSF48726] (20-68)
  IPR050150 Immunoglobulin Variable Light Chain [PTHR23267] (18-68)

Sequence (68 aa):
MAWAPLLLTLLTYCSGSLAQFVLTQPPSVSASPGQTVTISCARSSGSISGYYVSWYQQKPGSAPKLII

Foldseek 3Di:
DVVVVVVVVVVVVPPDDPPPKDWDWPPDDDDDPPDDDDIDIDIRDDDPPPDDDWDWDDDPPDDTDTDD

Radius of gyration: 20.88 Å; Cα contacts (8 Å, |Δi|>4): 47; chains: 1; bounding box: 31×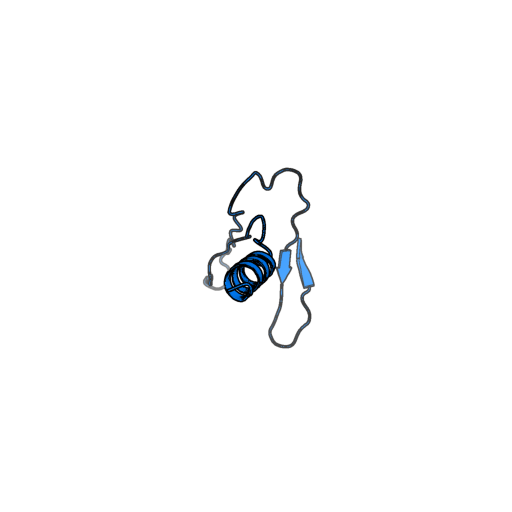44×60 Å